Protein AF-A0A6L4AIV9-F1 (afdb_monomer_lite)

pLDDT: mean 87.22, std 11.2, range [45.41, 95.19]

Structure (mmCIF, N/CA/C/O backbone):
data_AF-A0A6L4AIV9-F1
#
_entry.id   AF-A0A6L4AIV9-F1
#
loop_
_atom_site.group_PDB
_atom_site.id
_atom_site.type_symbol
_atom_site.label_atom_id
_atom_site.label_alt_id
_atom_site.label_comp_id
_atom_site.label_asym_id
_atom_site.label_entity_id
_atom_site.label_seq_id
_atom_site.pdbx_PDB_ins_code
_atom_site.Cartn_x
_atom_site.Cartn_y
_atom_site.Cartn_z
_atom_site.occupancy
_atom_site.B_iso_or_equiv
_atom_site.auth_seq_id
_atom_site.auth_comp_id
_atom_site.auth_asym_id
_atom_site.auth_atom_id
_atom_site.pdbx_PDB_model_num
ATOM 1 N N . MET A 1 1 ? -15.904 15.964 -1.524 1.00 45.41 1 MET A N 1
ATOM 2 C CA . MET A 1 1 ? -14.762 15.148 -1.072 1.00 45.41 1 MET A CA 1
ATOM 3 C C . MET A 1 1 ? -15.337 13.803 -0.713 1.00 45.41 1 MET A C 1
ATOM 5 O O . MET A 1 1 ? -16.000 13.706 0.309 1.00 45.41 1 MET A O 1
ATOM 9 N N . GLU A 1 2 ? -15.228 12.830 -1.613 1.00 53.84 2 GLU A N 1
ATOM 10 C CA . GLU A 1 2 ? -15.602 11.453 -1.285 1.00 53.84 2 GLU A CA 1
ATOM 11 C C . GLU A 1 2 ? -14.656 10.999 -0.172 1.00 53.84 2 GLU A C 1
ATOM 13 O O . GLU A 1 2 ? -13.436 11.020 -0.344 1.00 53.84 2 GLU A O 1
ATOM 18 N N . GLY A 1 3 ? -15.216 10.756 1.013 1.00 76.12 3 GLY A N 1
ATOM 19 C CA . GLY A 1 3 ? -14.458 10.253 2.150 1.00 76.12 3 GLY A CA 1
ATOM 20 C C . GLY A 1 3 ? -13.938 8.856 1.838 1.00 76.12 3 GLY A C 1
ATOM 21 O O . GLY A 1 3 ? -14.591 8.095 1.124 1.00 76.12 3 GLY A O 1
ATOM 22 N N . TYR A 1 4 ? -12.760 8.531 2.359 1.00 83.44 4 TYR A N 1
ATOM 23 C CA . TYR A 1 4 ? -12.268 7.160 2.342 1.00 83.44 4 TYR A CA 1
ATOM 24 C C . TYR A 1 4 ? -13.258 6.244 3.073 1.00 83.44 4 TYR A C 1
ATOM 26 O O . TYR A 1 4 ? -13.920 6.657 4.027 1.00 83.44 4 TYR A O 1
ATOM 34 N N . SER A 1 5 ? -13.345 4.991 2.636 1.00 89.38 5 SER A N 1
ATOM 35 C CA . SER A 1 5 ? -14.007 3.930 3.393 1.00 89.38 5 SER A CA 1
ATOM 36 C C . SER A 1 5 ? -13.369 3.777 4.779 1.00 89.38 5 SER A C 1
ATOM 38 O O . SER A 1 5 ? -12.189 4.077 4.962 1.00 89.38 5 SER A O 1
ATOM 40 N N . GLU A 1 6 ? -14.109 3.253 5.761 1.00 90.00 6 GLU A N 1
ATOM 41 C CA . GLU A 1 6 ? -13.587 3.030 7.124 1.00 90.00 6 GLU A CA 1
ATOM 42 C C . GLU A 1 6 ? -12.301 2.189 7.137 1.00 90.00 6 GLU A C 1
ATOM 44 O O . GLU A 1 6 ? -11.386 2.439 7.921 1.00 90.00 6 GLU A O 1
ATOM 49 N N . GLN A 1 7 ? -12.197 1.218 6.227 1.00 89.81 7 GLN A N 1
ATOM 50 C CA . GLN A 1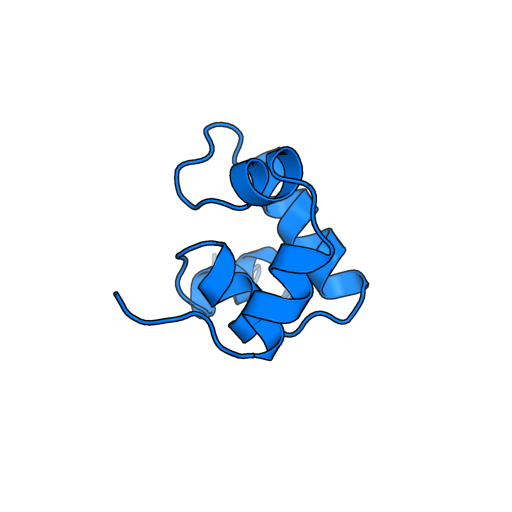 7 ? -11.021 0.359 6.086 1.00 89.81 7 GLN A CA 1
ATOM 51 C C . GLN A 1 7 ? -9.825 1.119 5.510 1.00 89.81 7 GLN A C 1
ATOM 53 O O . GLN A 1 7 ? -8.697 0.926 5.963 1.00 89.81 7 GLN A O 1
ATOM 58 N N . ALA A 1 8 ? -10.057 1.991 4.527 1.00 90.44 8 ALA A N 1
ATOM 59 C CA . ALA A 1 8 ? -9.010 2.841 3.979 1.00 90.44 8 ALA A CA 1
ATOM 60 C C . ALA A 1 8 ? -8.561 3.900 4.984 1.00 90.44 8 ALA A C 1
ATOM 62 O O . ALA A 1 8 ? -7.362 4.121 5.120 1.00 90.44 8 ALA A O 1
ATOM 63 N N . GLN A 1 9 ? -9.493 4.488 5.735 1.00 91.31 9 GLN A N 1
ATOM 64 C CA . GLN A 1 9 ? -9.183 5.426 6.807 1.00 91.31 9 GLN A CA 1
ATOM 65 C C . GLN A 1 9 ? -8.345 4.753 7.901 1.00 91.31 9 GLN A C 1
ATOM 67 O O . GLN A 1 9 ? -7.284 5.253 8.250 1.00 91.31 9 GLN A O 1
ATOM 72 N N . SER A 1 10 ? -8.749 3.560 8.347 1.00 90.75 10 SER A N 1
ATOM 73 C CA . SER A 1 10 ? -7.990 2.781 9.335 1.00 90.75 10 SER A CA 1
ATOM 74 C C . SER A 1 10 ? -6.576 2.446 8.853 1.00 90.75 10 SER A C 1
ATOM 76 O O . SER A 1 10 ? -5.634 2.471 9.637 1.00 90.75 10 SER A O 1
ATOM 78 N N . LEU A 1 11 ? -6.400 2.141 7.562 1.00 90.06 11 LEU A N 1
ATOM 79 C CA . LEU A 1 11 ? -5.067 1.917 7.003 1.00 90.06 11 LEU A CA 1
ATOM 80 C C . LEU A 1 11 ? -4.250 3.215 6.932 1.00 90.06 11 LEU A C 1
ATOM 82 O O . LEU A 1 11 ? -3.055 3.181 7.203 1.00 90.06 11 LEU A O 1
ATOM 86 N N . LEU A 1 12 ? -4.868 4.345 6.581 1.00 90.81 12 LEU A N 1
ATOM 87 C CA . LEU A 1 12 ? -4.201 5.650 6.565 1.00 90.81 12 LEU A CA 1
ATOM 88 C C . LEU A 1 12 ? -3.704 6.056 7.957 1.00 90.81 12 LEU A C 1
ATOM 90 O O . LEU A 1 12 ? -2.600 6.576 8.052 1.00 90.81 12 LEU A O 1
ATOM 94 N N . ASP A 1 13 ? -4.465 5.767 9.013 1.00 91.31 13 ASP A N 1
ATOM 95 C CA . ASP A 1 13 ? -4.066 6.010 10.407 1.00 91.31 13 ASP A CA 1
ATOM 96 C C . ASP A 1 13 ? -2.869 5.148 10.859 1.00 91.31 13 ASP A C 1
ATOM 98 O O . ASP A 1 13 ? -2.124 5.532 11.759 1.00 91.31 13 ASP A O 1
ATOM 102 N N . LEU A 1 14 ? -2.658 3.984 10.235 1.00 89.75 14 LEU A N 1
ATOM 103 C CA . LEU A 1 14 ? -1.530 3.091 10.530 1.00 89.75 14 LEU A CA 1
ATOM 104 C C . LEU A 1 14 ? -0.279 3.390 9.697 1.00 89.75 14 LEU A C 1
ATOM 106 O O . LEU A 1 14 ? 0.807 2.916 10.035 1.00 89.75 14 LEU A O 1
ATOM 110 N N . LEU A 1 15 ? -0.428 4.115 8.590 1.00 89.88 15 LEU A N 1
ATOM 111 C CA . LEU A 1 15 ? 0.665 4.449 7.688 1.00 89.88 15 LEU A CA 1
ATOM 112 C C . LEU A 1 15 ? 1.248 5.812 8.035 1.00 89.88 15 LEU A C 1
ATOM 114 O O . LEU A 1 15 ? 0.548 6.757 8.387 1.00 89.88 15 LEU A O 1
ATOM 118 N N . THR A 1 16 ? 2.555 5.942 7.855 1.00 91.19 16 THR A N 1
ATOM 119 C CA . THR A 1 16 ? 3.191 7.260 7.925 1.00 91.19 16 THR A CA 1
ATOM 120 C C . THR A 1 16 ? 2.809 8.111 6.711 1.00 91.19 16 THR A C 1
ATOM 122 O O . THR A 1 16 ? 2.551 7.589 5.623 1.00 91.19 16 THR A O 1
ATOM 125 N N . GLU A 1 17 ? 2.851 9.442 6.844 1.00 87.38 17 GLU A N 1
ATOM 126 C CA . GLU A 1 17 ? 2.615 10.357 5.713 1.00 87.38 17 GLU A CA 1
ATOM 127 C C . GLU A 1 17 ? 3.519 10.036 4.512 1.00 87.38 17 GLU A C 1
ATOM 129 O O . GLU A 1 17 ? 3.087 10.088 3.358 1.00 87.38 17 GLU A O 1
ATOM 134 N N . GLN A 1 18 ? 4.765 9.634 4.777 1.00 87.38 18 GLN A N 1
ATOM 135 C CA . GLN A 1 18 ? 5.719 9.246 3.744 1.00 87.38 18 GLN A CA 1
ATOM 136 C C . GLN A 1 18 ? 5.274 7.983 2.990 1.00 87.38 18 GLN A C 1
ATOM 138 O O . GLN A 1 18 ? 5.353 7.947 1.761 1.00 87.38 18 GLN A O 1
ATOM 143 N N . GLU A 1 19 ? 4.764 6.968 3.688 1.00 88.19 19 GLU A N 1
ATOM 144 C CA . GLU A 1 19 ? 4.228 5.758 3.053 1.00 88.19 19 GLU A CA 1
ATOM 145 C C . GLU A 1 19 ? 2.975 6.056 2.227 1.00 88.19 19 GLU A C 1
ATOM 147 O O . GLU A 1 19 ? 2.820 5.537 1.120 1.00 88.19 19 GLU A O 1
ATOM 152 N N . VAL A 1 20 ? 2.105 6.945 2.712 1.00 89.12 20 VAL A N 1
ATOM 153 C CA . VAL A 1 20 ? 0.927 7.384 1.954 1.00 89.12 20 VAL A CA 1
ATOM 154 C C . VAL A 1 20 ? 1.345 8.097 0.666 1.00 89.12 20 VAL A C 1
ATOM 156 O O . VAL A 1 20 ? 0.771 7.839 -0.395 1.00 89.12 20 VAL A O 1
ATOM 159 N N . LEU A 1 21 ? 2.371 8.953 0.714 1.00 88.06 21 LEU A N 1
ATOM 160 C CA . LEU A 1 21 ? 2.912 9.627 -0.470 1.00 88.06 21 LEU A CA 1
ATOM 161 C C . LEU A 1 21 ? 3.524 8.648 -1.480 1.00 88.06 21 LEU A C 1
ATOM 163 O O . LEU A 1 21 ? 3.365 8.846 -2.688 1.00 88.06 21 LEU A O 1
ATOM 167 N N . GLN A 1 22 ? 4.178 7.584 -1.010 1.00 90.38 22 GLN A N 1
ATOM 168 C CA . GLN A 1 22 ? 4.722 6.528 -1.873 1.00 90.38 22 GLN A CA 1
ATOM 169 C C . GLN A 1 22 ? 3.628 5.770 -2.631 1.00 90.38 22 GLN A C 1
ATOM 171 O O . GLN A 1 22 ? 3.852 5.353 -3.764 1.00 90.38 22 GLN A O 1
ATOM 176 N N . LEU A 1 23 ? 2.436 5.626 -2.047 1.00 91.06 23 LEU A N 1
ATOM 177 C CA . LEU A 1 23 ? 1.309 4.900 -2.644 1.00 91.06 23 LEU A CA 1
ATOM 178 C C . LEU A 1 23 ? 0.563 5.690 -3.726 1.00 91.06 23 LEU A C 1
ATOM 180 O O . LEU A 1 23 ? -0.155 5.104 -4.540 1.00 91.06 23 LEU A O 1
ATOM 184 N N . ARG A 1 24 ? 0.707 7.020 -3.773 1.00 89.75 24 ARG A N 1
ATOM 185 C CA . ARG A 1 24 ? -0.065 7.852 -4.706 1.00 89.75 24 ARG A CA 1
ATOM 186 C C . ARG A 1 24 ? 0.248 7.510 -6.163 1.00 89.75 24 ARG A C 1
ATOM 188 O O . ARG A 1 24 ? 1.398 7.343 -6.565 1.00 89.75 24 ARG A O 1
ATOM 195 N N . LYS A 1 25 ? -0.787 7.523 -7.010 1.00 87.31 25 LYS A N 1
ATOM 196 C CA . LYS A 1 25 ? -0.685 7.329 -8.470 1.00 87.31 25 LYS A CA 1
ATOM 197 C C . LYS A 1 25 ? 0.430 8.157 -9.128 1.00 87.31 25 LYS A C 1
ATOM 199 O O . LYS A 1 25 ? 1.077 7.666 -10.053 1.00 87.31 25 LYS A O 1
ATOM 204 N N . HIS A 1 26 ? 0.631 9.389 -8.661 1.00 86.50 26 HIS A N 1
ATOM 205 C CA . HIS A 1 26 ? 1.596 10.353 -9.199 1.00 86.50 26 HIS A CA 1
ATOM 206 C C . HIS A 1 26 ? 3.012 10.220 -8.621 1.00 86.50 26 HIS A C 1
ATOM 208 O O . HIS A 1 26 ? 3.875 11.022 -8.967 1.00 86.50 26 HIS A O 1
ATOM 214 N N . HIS A 1 27 ? 3.267 9.226 -7.767 1.00 87.56 27 HIS A N 1
ATOM 215 C CA . HIS A 1 27 ? 4.602 8.976 -7.242 1.00 87.56 27 HIS A CA 1
ATOM 216 C C . HIS A 1 27 ? 5.593 8.691 -8.396 1.00 87.56 27 HIS A C 1
ATOM 218 O O . HIS A 1 27 ? 5.297 7.843 -9.250 1.00 87.56 27 HIS A O 1
ATOM 224 N N . PRO A 1 28 ? 6.745 9.392 -8.462 1.00 87.75 28 PRO A N 1
ATOM 225 C CA . PRO A 1 28 ? 7.666 9.312 -9.600 1.00 87.75 28 PRO A CA 1
ATOM 226 C C . PRO A 1 28 ? 8.320 7.932 -9.743 1.00 87.75 28 PRO A C 1
ATOM 228 O O . PRO A 1 28 ? 8.562 7.478 -10.863 1.00 87.75 28 PRO A O 1
ATOM 231 N N . PHE A 1 29 ? 8.547 7.227 -8.631 1.00 92.06 29 PHE A N 1
ATOM 232 C CA . PHE A 1 29 ? 9.197 5.920 -8.626 1.00 92.06 29 PHE A CA 1
ATOM 233 C C . PHE A 1 29 ? 8.164 4.791 -8.676 1.00 92.06 29 PHE A C 1
ATOM 235 O O . PHE A 1 29 ? 7.704 4.255 -7.670 1.00 92.06 29 PHE A O 1
ATOM 242 N N . LYS A 1 30 ? 7.763 4.417 -9.896 1.00 90.75 30 LYS A N 1
ATOM 243 C CA . LYS A 1 30 ? 6.750 3.366 -10.107 1.00 90.75 30 LYS A CA 1
ATOM 244 C C . LYS A 1 30 ? 7.135 2.025 -9.475 1.00 90.75 30 LYS A C 1
ATOM 246 O O . LYS A 1 30 ? 6.233 1.287 -9.092 1.00 90.75 30 LYS A O 1
ATOM 251 N N . VAL A 1 31 ? 8.430 1.707 -9.407 1.00 90.94 31 VAL A N 1
ATOM 252 C CA . VAL A 1 31 ? 8.938 0.457 -8.824 1.00 90.94 31 VAL A CA 1
ATOM 253 C C . VAL A 1 31 ? 8.667 0.433 -7.322 1.00 90.94 31 VAL A C 1
ATOM 255 O O . VAL A 1 31 ? 7.949 -0.457 -6.877 1.00 90.94 31 VAL A O 1
ATOM 258 N N . ASP A 1 32 ? 9.105 1.455 -6.585 1.00 90.75 32 ASP A N 1
ATOM 259 C CA . ASP A 1 32 ? 8.876 1.607 -5.143 1.00 90.75 32 ASP A CA 1
ATOM 260 C C . ASP A 1 32 ? 7.386 1.602 -4.787 1.00 90.75 32 ASP A C 1
ATOM 262 O O . ASP A 1 32 ? 6.948 0.849 -3.917 1.00 90.75 32 ASP A O 1
ATOM 266 N N . ARG A 1 33 ? 6.562 2.364 -5.522 1.00 94.25 33 ARG A N 1
ATOM 267 C CA . ARG A 1 33 ? 5.101 2.345 -5.329 1.00 94.25 33 ARG A CA 1
ATOM 268 C C . ARG A 1 33 ? 4.537 0.937 -5.511 1.00 94.25 33 ARG A C 1
ATOM 270 O O . ARG A 1 33 ? 3.710 0.487 -4.721 1.00 94.25 33 ARG A O 1
ATOM 277 N N . ASN A 1 34 ? 4.929 0.249 -6.583 1.00 94.31 34 ASN A N 1
ATOM 278 C CA . ASN A 1 34 ? 4.415 -1.084 -6.881 1.00 94.31 34 ASN A CA 1
ATOM 279 C C . ASN A 1 34 ? 4.869 -2.110 -5.833 1.00 94.31 34 ASN A C 1
ATOM 281 O O . ASN A 1 34 ? 4.082 -2.978 -5.457 1.00 94.31 34 ASN A O 1
ATOM 285 N N . GLU A 1 35 ? 6.103 -2.003 -5.342 1.00 93.75 35 GLU A N 1
ATOM 286 C CA . GLU A 1 35 ? 6.601 -2.819 -4.236 1.00 93.75 35 GLU A CA 1
ATOM 287 C C . GLU A 1 35 ? 5.787 -2.575 -2.964 1.00 93.75 35 GLU A C 1
ATOM 289 O O . GLU A 1 35 ? 5.332 -3.535 -2.339 1.00 93.75 35 GLU A O 1
ATOM 294 N N . LYS A 1 36 ? 5.491 -1.312 -2.640 1.00 93.56 36 LYS A N 1
ATOM 295 C CA . LYS A 1 36 ? 4.666 -0.960 -1.482 1.00 93.56 36 LYS A CA 1
ATOM 296 C C . LYS A 1 36 ? 3.237 -1.492 -1.590 1.00 93.56 36 LYS A C 1
ATOM 298 O O . LYS A 1 36 ? 2.710 -2.057 -0.635 1.00 93.56 36 LYS A O 1
ATOM 303 N N . ILE A 1 37 ? 2.622 -1.387 -2.768 1.00 95.19 37 ILE A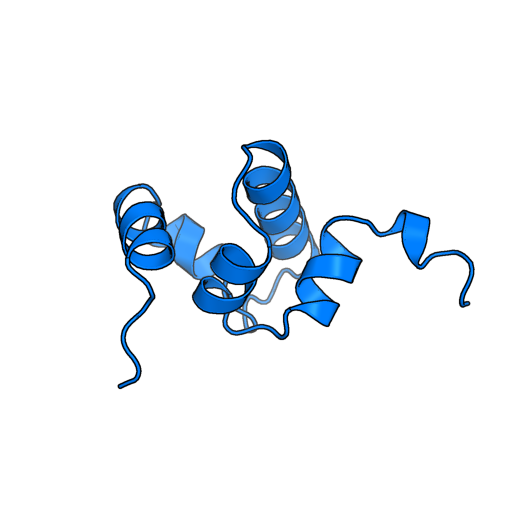 N 1
ATOM 304 C CA . ILE A 1 37 ? 1.302 -1.973 -3.055 1.00 95.19 37 ILE A CA 1
ATOM 305 C C . ILE A 1 37 ? 1.320 -3.492 -2.825 1.00 95.19 37 ILE A C 1
ATOM 307 O O . ILE A 1 37 ? 0.430 -4.030 -2.163 1.00 95.19 37 ILE A O 1
ATOM 311 N N . ARG A 1 38 ? 2.349 -4.191 -3.323 1.00 94.69 38 ARG A N 1
ATOM 312 C CA . ARG A 1 38 ? 2.515 -5.639 -3.109 1.00 94.69 38 ARG A CA 1
ATOM 313 C C . ARG A 1 38 ? 2.757 -5.978 -1.646 1.00 94.69 38 ARG A C 1
ATOM 315 O O . ARG A 1 38 ? 2.273 -7.001 -1.173 1.00 94.69 38 ARG A O 1
ATOM 322 N N . GLU A 1 39 ? 3.508 -5.154 -0.924 1.00 94.31 39 GLU A N 1
ATOM 323 C CA . GLU A 1 39 ? 3.715 -5.318 0.510 1.00 94.31 39 GLU A CA 1
ATOM 324 C C . GLU A 1 39 ? 2.387 -5.257 1.271 1.00 94.31 39 GLU A C 1
ATOM 326 O O . GLU A 1 39 ? 2.079 -6.192 2.007 1.00 94.31 39 GLU A O 1
ATOM 331 N N . LEU A 1 40 ? 1.573 -4.219 1.053 1.00 93.81 40 LEU A N 1
ATOM 332 C CA . LEU A 1 40 ? 0.258 -4.093 1.692 1.00 93.81 40 LEU A CA 1
ATOM 333 C C . LEU A 1 40 ? -0.648 -5.282 1.370 1.00 93.81 40 LEU A C 1
ATOM 335 O O . LEU A 1 40 ? -1.292 -5.833 2.260 1.00 93.81 40 LEU A O 1
ATOM 339 N N . HIS A 1 41 ? -0.646 -5.726 0.114 1.00 94.88 41 HIS A N 1
ATOM 340 C CA . HIS A 1 41 ? -1.398 -6.906 -0.295 1.00 94.88 41 HIS A CA 1
ATOM 341 C C . HIS A 1 41 ? -0.925 -8.177 0.430 1.00 94.88 41 HIS A C 1
ATOM 343 O O . HIS A 1 41 ? -1.747 -8.928 0.948 1.00 94.88 41 HIS A O 1
ATOM 349 N N . ARG A 1 42 ? 0.394 -8.398 0.545 1.00 93.94 42 ARG A N 1
ATOM 350 C CA . ARG A 1 42 ? 0.967 -9.528 1.305 1.00 93.94 42 ARG A CA 1
ATOM 351 C C . ARG A 1 42 ? 0.640 -9.468 2.797 1.00 93.94 42 ARG A C 1
ATOM 353 O O . ARG A 1 42 ? 0.527 -10.511 3.428 1.00 93.94 42 ARG A O 1
ATOM 360 N N . ARG A 1 43 ? 0.455 -8.267 3.352 1.00 92.19 43 ARG A N 1
ATOM 361 C CA . ARG A 1 43 ? -0.012 -8.046 4.732 1.00 92.19 43 ARG A CA 1
ATOM 362 C C . ARG A 1 43 ? -1.522 -8.277 4.905 1.00 92.19 43 ARG A C 1
ATOM 364 O O . ARG A 1 43 ? -2.034 -8.097 6.003 1.00 92.19 43 ARG A O 1
ATOM 371 N N . GLY A 1 44 ? -2.232 -8.676 3.847 1.00 92.69 44 GLY A N 1
ATOM 372 C CA . GLY A 1 44 ? -3.659 -8.999 3.884 1.00 92.69 44 GLY A CA 1
ATOM 373 C C . GLY A 1 44 ? -4.587 -7.814 3.616 1.00 92.69 44 GLY A C 1
ATOM 374 O O . GLY A 1 44 ? -5.801 -7.951 3.758 1.00 92.69 44 GLY A O 1
ATOM 375 N N . VAL A 1 45 ? -4.060 -6.655 3.207 1.00 93.38 45 VAL A N 1
ATOM 376 C CA . VAL A 1 45 ? -4.904 -5.513 2.839 1.00 93.38 45 VAL A CA 1
ATOM 377 C C . VAL A 1 45 ? -5.621 -5.818 1.525 1.00 93.38 45 VAL A C 1
ATOM 379 O O . VAL A 1 45 ? -5.006 -6.163 0.513 1.00 93.38 45 VAL A O 1
ATOM 382 N N . ALA A 1 46 ? -6.941 -5.651 1.521 1.00 93.19 46 ALA A N 1
ATOM 383 C CA . ALA A 1 46 ? -7.746 -5.914 0.341 1.00 93.19 46 ALA A CA 1
ATOM 384 C C . ALA A 1 46 ? -7.432 -4.935 -0.808 1.00 93.19 46 ALA A C 1
ATOM 386 O O . ALA A 1 46 ? -7.296 -3.727 -0.612 1.00 93.19 46 ALA A O 1
ATOM 387 N N . GLN A 1 47 ? -7.388 -5.445 -2.043 1.00 93.44 47 GLN A N 1
ATOM 388 C CA . GLN A 1 47 ? -6.996 -4.667 -3.229 1.00 93.44 47 GLN A CA 1
ATOM 389 C C . GLN A 1 47 ? -7.876 -3.433 -3.479 1.00 93.44 47 GLN A C 1
ATOM 391 O O . GLN A 1 47 ? -7.387 -2.432 -3.999 1.00 93.44 47 GLN A O 1
ATOM 396 N N . TYR A 1 48 ? -9.162 -3.475 -3.107 1.00 93.12 48 TYR A N 1
ATOM 397 C CA . TYR A 1 48 ? -10.051 -2.318 -3.252 1.00 93.12 48 TYR A CA 1
ATOM 398 C C . TYR A 1 48 ? -9.681 -1.175 -2.298 1.00 93.12 48 TYR A C 1
ATOM 400 O O . TYR A 1 48 ? -9.740 -0.024 -2.718 1.00 93.12 48 TYR A O 1
ATOM 408 N N . VAL A 1 49 ? -9.240 -1.491 -1.074 1.00 93.56 49 VAL A N 1
ATOM 409 C CA . VAL A 1 49 ? -8.756 -0.511 -0.088 1.00 93.56 49 VAL A CA 1
ATOM 410 C C . VAL A 1 49 ? -7.475 0.141 -0.601 1.00 93.56 49 VAL A C 1
ATOM 412 O O . VAL A 1 49 ? -7.345 1.362 -0.612 1.00 93.56 49 VAL A O 1
ATOM 415 N N . ILE A 1 50 ? -6.548 -0.673 -1.116 1.00 94.19 50 ILE A N 1
ATOM 416 C CA . ILE A 1 50 ? -5.297 -0.179 -1.700 1.00 94.19 50 ILE A CA 1
ATOM 417 C C . ILE A 1 50 ? -5.590 0.734 -2.900 1.00 94.19 50 ILE A C 1
ATOM 419 O O . ILE A 1 50 ? -5.013 1.813 -3.007 1.00 94.19 50 ILE A O 1
ATOM 423 N N . ALA A 1 51 ? -6.502 0.335 -3.791 1.00 94.44 51 ALA A N 1
ATOM 424 C CA . ALA A 1 51 ? -6.894 1.128 -4.956 1.00 94.44 51 ALA A CA 1
ATOM 425 C C . ALA A 1 51 ? -7.455 2.504 -4.574 1.00 94.44 51 ALA A C 1
ATOM 427 O O . ALA A 1 51 ? -7.098 3.503 -5.206 1.00 94.44 51 ALA A O 1
ATOM 428 N N . GLU A 1 52 ? -8.268 2.552 -3.521 1.00 92.62 52 GLU A N 1
ATOM 429 C CA . GLU A 1 52 ? -8.845 3.781 -2.983 1.00 92.62 52 GLU A CA 1
ATOM 430 C C . GLU A 1 52 ? -7.757 4.738 -2.472 1.00 92.62 52 GLU A C 1
ATOM 432 O O . GLU A 1 52 ? -7.673 5.880 -2.923 1.00 92.62 52 GLU A O 1
ATOM 437 N N . ILE A 1 53 ? -6.840 4.250 -1.630 1.00 91.44 53 ILE A N 1
ATOM 438 C CA . ILE A 1 53 ? -5.739 5.051 -1.064 1.00 91.44 53 ILE A CA 1
ATOM 439 C C . ILE A 1 53 ? -4.771 5.534 -2.155 1.00 91.44 53 ILE A C 1
ATOM 441 O O . ILE A 1 53 ? -4.351 6.697 -2.176 1.00 91.44 53 ILE A O 1
ATOM 445 N N . CYS A 1 54 ? -4.433 4.657 -3.101 1.00 90.94 54 CYS A N 1
ATOM 446 C CA . CYS A 1 54 ? -3.513 4.979 -4.190 1.00 90.94 54 CYS A CA 1
ATOM 447 C C . CYS A 1 54 ? -4.119 5.969 -5.202 1.00 90.94 54 CYS A C 1
ATOM 449 O O . CYS A 1 54 ? -3.379 6.603 -5.962 1.00 90.94 54 CYS A O 1
ATOM 451 N N . GLY A 1 55 ? -5.452 6.093 -5.251 1.00 91.12 55 GLY A N 1
ATOM 452 C CA . GLY A 1 55 ? -6.160 6.815 -6.311 1.00 91.12 55 GLY A CA 1
ATOM 453 C C . GLY A 1 55 ? -6.009 6.129 -7.675 1.00 91.12 55 GLY A C 1
ATOM 454 O O . GLY A 1 55 ? -5.853 6.787 -8.708 1.00 91.12 55 GLY A O 1
ATOM 455 N N . MET A 1 56 ? -5.970 4.794 -7.682 1.00 92.31 56 MET A N 1
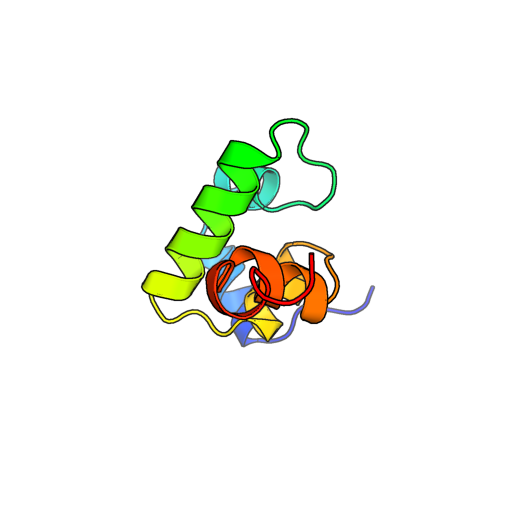ATOM 456 C CA . MET A 1 56 ? -5.766 3.967 -8.874 1.00 92.31 56 MET A CA 1
ATOM 457 C C . MET A 1 56 ? -6.990 3.088 -9.137 1.00 92.31 56 MET A C 1
ATOM 459 O O . MET A 1 56 ? -7.761 2.775 -8.236 1.00 92.31 56 MET A O 1
ATOM 463 N N . ARG A 1 57 ? -7.180 2.652 -10.388 1.00 93.00 57 ARG A N 1
ATOM 464 C CA . ARG A 1 57 ? -8.248 1.693 -10.702 1.00 93.00 57 ARG A CA 1
ATOM 465 C C . ARG A 1 57 ? -7.929 0.337 -10.068 1.00 93.00 57 ARG A C 1
ATOM 467 O O . ARG A 1 57 ? -6.775 -0.090 -10.087 1.00 93.00 57 ARG A O 1
ATOM 474 N N . ARG A 1 58 ? -8.964 -0.371 -9.596 1.00 91.69 58 ARG A N 1
ATOM 475 C CA . ARG A 1 58 ? -8.840 -1.722 -9.012 1.00 91.69 58 ARG A CA 1
ATOM 476 C C . ARG A 1 58 ? -8.102 -2.692 -9.934 1.00 91.69 58 ARG A C 1
ATOM 478 O O . ARG A 1 58 ? -7.220 -3.397 -9.475 1.00 91.69 58 ARG A O 1
ATOM 485 N N . GLU A 1 59 ? -8.391 -2.654 -11.234 1.00 92.69 59 GLU A N 1
ATOM 486 C CA . GLU A 1 59 ? -7.694 -3.468 -12.242 1.00 92.69 59 GLU A CA 1
ATOM 487 C C . GLU A 1 59 ? -6.181 -3.197 -12.268 1.00 92.69 59 GLU A C 1
ATOM 489 O O . GLU A 1 59 ? -5.377 -4.121 -12.350 1.00 92.69 59 GLU A O 1
ATOM 494 N N . THR A 1 60 ? -5.768 -1.930 -12.147 1.00 92.81 60 THR A N 1
ATOM 495 C CA . THR A 1 60 ? -4.344 -1.576 -12.117 1.00 92.81 60 THR A CA 1
ATOM 496 C C . THR A 1 60 ? -3.663 -2.123 -10.869 1.00 92.81 60 THR A C 1
ATOM 498 O O . THR A 1 60 ? -2.569 -2.669 -10.972 1.00 92.81 60 THR A O 1
ATOM 501 N N . VAL A 1 61 ? -4.312 -2.019 -9.707 1.00 94.44 61 VAL A N 1
ATOM 502 C CA . VAL A 1 61 ? -3.805 -2.618 -8.464 1.00 94.44 61 VAL A CA 1
ATOM 503 C C . VAL A 1 61 ? -3.754 -4.142 -8.576 1.00 94.44 61 VAL A C 1
ATOM 505 O O . VAL A 1 61 ? -2.740 -4.729 -8.218 1.00 94.44 61 VAL A O 1
ATOM 508 N N . GLY A 1 62 ? -4.771 -4.773 -9.167 1.00 93.94 62 GLY A N 1
ATOM 509 C CA . GLY A 1 62 ? -4.797 -6.214 -9.424 1.00 93.94 62 GLY A CA 1
ATOM 510 C C . GLY A 1 62 ? -3.607 -6.691 -10.262 1.00 93.94 62 GLY A C 1
ATOM 511 O O . GLY A 1 62 ? -2.934 -7.643 -9.874 1.00 93.94 62 GLY A O 1
ATOM 512 N N . ARG A 1 63 ? -3.276 -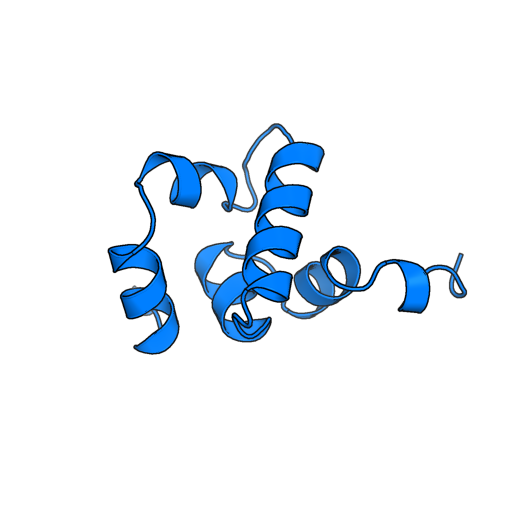5.983 -11.353 1.00 92.50 63 ARG A N 1
ATOM 513 C CA . ARG A 1 63 ? -2.076 -6.269 -12.167 1.00 92.50 63 ARG A CA 1
ATOM 514 C C . ARG A 1 63 ? -0.771 -6.101 -11.388 1.00 92.50 63 ARG A C 1
ATOM 516 O O . ARG A 1 63 ? 0.175 -6.851 -11.603 1.00 92.50 63 ARG A O 1
ATOM 523 N N . ILE A 1 64 ? -0.699 -5.113 -10.494 1.00 93.38 64 ILE A N 1
ATOM 524 C CA . ILE A 1 64 ? 0.492 -4.881 -9.665 1.00 93.38 64 ILE A CA 1
ATOM 525 C C . ILE A 1 64 ?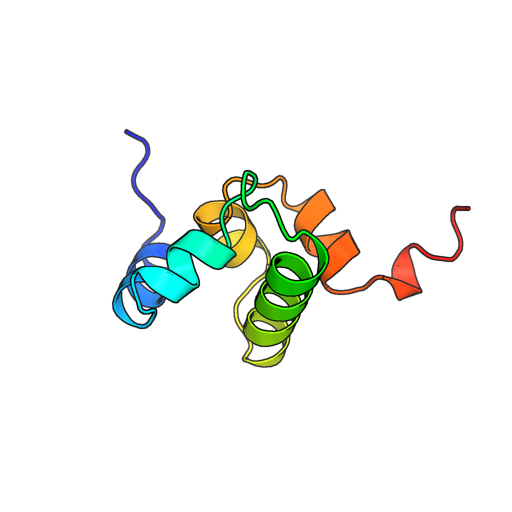 0.662 -6.005 -8.637 1.00 93.38 64 ILE A C 1
ATOM 527 O O . ILE A 1 64 ? 1.784 -6.482 -8.457 1.00 93.38 64 ILE A O 1
ATOM 531 N N . CYS A 1 65 ? -0.426 -6.424 -7.986 1.00 93.38 65 CYS A N 1
ATOM 532 C CA . CYS A 1 65 ? -0.415 -7.471 -6.967 1.00 93.38 65 CYS A CA 1
ATOM 533 C C . CYS A 1 65 ? -0.116 -8.855 -7.550 1.00 93.38 65 CYS A C 1
ATOM 535 O O . CYS A 1 65 ? 0.662 -9.591 -6.951 1.00 93.38 65 CYS A O 1
ATOM 537 N N . ASN A 1 66 ? -0.680 -9.178 -8.719 1.00 89.38 66 ASN A N 1
ATOM 538 C CA . ASN A 1 66 ? -0.612 -10.513 -9.318 1.00 89.38 66 ASN A CA 1
ATOM 539 C C . ASN A 1 66 ? -0.072 -10.463 -10.761 1.00 89.38 66 ASN A C 1
ATOM 541 O O . ASN A 1 66 ? -0.806 -10.791 -11.691 1.00 89.38 66 ASN A O 1
ATOM 545 N N . PRO A 1 67 ? 1.186 -10.047 -10.992 1.00 81.00 67 PRO A N 1
ATOM 546 C CA . PRO A 1 67 ? 1.717 -9.853 -12.345 1.00 81.00 67 PRO A CA 1
ATOM 547 C C . PRO A 1 67 ? 1.696 -11.134 -13.194 1.00 81.00 67 PRO A C 1
ATOM 549 O O . PRO A 1 67 ? 1.462 -11.061 -14.395 1.00 81.00 67 PRO A O 1
ATOM 552 N N . GLU A 1 68 ? 1.874 -12.302 -12.574 1.00 77.94 68 GLU A N 1
ATOM 553 C CA . GLU A 1 68 ? 1.903 -13.605 -13.253 1.00 77.94 68 GLU A CA 1
ATOM 554 C C . GLU A 1 68 ? 0.553 -13.977 -13.878 1.00 77.94 68 GLU A C 1
ATOM 556 O O . GLU A 1 68 ? 0.516 -14.551 -14.960 1.00 77.94 68 GLU A O 1
ATOM 561 N N . GLN A 1 69 ? -0.566 -13.570 -13.265 1.00 68.06 69 GLN A N 1
ATOM 562 C CA . GLN A 1 69 ? -1.905 -13.812 -13.821 1.00 68.06 69 GLN A CA 1
ATOM 563 C C . GLN A 1 69 ? -2.186 -13.008 -15.101 1.00 68.06 69 GLN A C 1
ATOM 565 O O . GLN A 1 69 ? -3.148 -13.307 -15.801 1.00 68.06 69 GLN A O 1
ATOM 570 N N . TYR A 1 70 ? -1.374 -11.991 -15.403 1.00 63.09 70 TYR A N 1
ATOM 571 C CA . TYR A 1 70 ? -1.515 -11.142 -16.591 1.00 63.09 70 TYR A CA 1
ATOM 572 C C . TYR A 1 70 ? -0.329 -11.271 -17.555 1.00 63.09 70 TYR A C 1
ATOM 574 O O . TYR A 1 70 ? -0.318 -10.609 -18.590 1.00 63.09 70 TYR A O 1
ATOM 582 N N . ALA A 1 71 ? 0.665 -12.105 -17.230 1.00 61.94 71 ALA A N 1
ATOM 583 C CA . ALA A 1 71 ? 1.824 -12.348 -18.085 1.00 61.94 71 ALA A CA 1
ATOM 584 C C . ALA A 1 71 ? 1.462 -13.140 -19.357 1.00 61.94 71 ALA A C 1
ATOM 586 O O . ALA A 1 71 ? 2.170 -13.036 -20.350 1.00 61.94 71 ALA A O 1
ATOM 587 N N . ASP A 1 72 ? 0.335 -13.861 -19.344 1.00 56.00 72 ASP A N 1
ATOM 588 C CA . ASP A 1 72 ? -0.171 -14.672 -20.465 1.00 56.00 72 ASP A CA 1
ATOM 589 C C . ASP A 1 72 ? -0.948 -13.853 -21.523 1.00 56.00 72 ASP A C 1
ATOM 591 O O . ASP A 1 72 ? -1.464 -14.397 -22.493 1.00 56.00 72 ASP A O 1
ATOM 595 N N . GLN A 1 73 ? -1.075 -12.532 -21.338 1.00 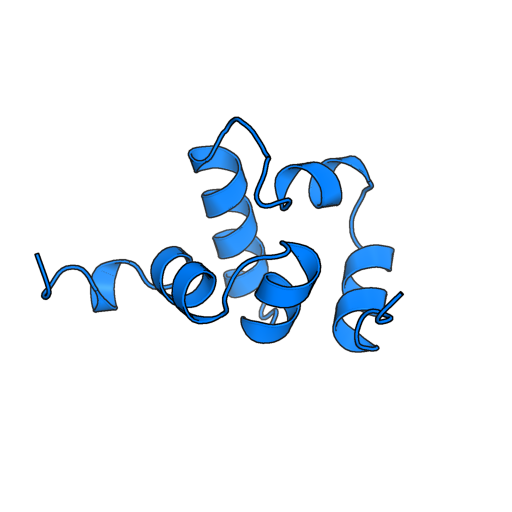55.41 73 GLN A N 1
ATOM 596 C CA . GLN A 1 73 ? -1.829 -11.641 -22.237 1.00 55.41 73 GLN A CA 1
ATOM 597 C C . GLN A 1 73 ? -0.939 -10.724 -23.101 1.00 55.41 73 GLN A C 1
ATOM 599 O O . GLN A 1 73 ? -1.448 -9.741 -23.646 1.00 55.41 73 GLN A O 1
ATOM 604 N N . ALA A 1 74 ? 0.368 -11.000 -23.188 1.00 54.22 74 ALA A N 1
ATOM 605 C CA . ALA A 1 74 ? 1.356 -10.173 -23.893 1.00 54.22 74 ALA A CA 1
ATOM 606 C C . ALA A 1 74 ? 1.857 -10.812 -25.194 1.00 54.22 74 ALA A C 1
ATOM 608 O O . ALA A 1 74 ? 2.130 -12.032 -25.188 1.00 54.22 74 ALA A O 1
#

Sequence (74 aa):
MEGYSEQAQSLLDLLTEQEVLQLRKHHPFKVDRNEKIRELHRRGVAQYVIAEICGMRRETVGRICNPEQYADQA

Radius of gyration: 12.16 Å; chains: 1; bounding box: 25×30×34 Å

Foldseek 3Di:
DPDQDPLLVVVVVVDDPVLLQLCAPPRPPPPSNLVSLLVCVVVVRDLVSSCRSRVHDSVVSVCSNCVVVCPVVD

Secondary structure (DSSP, 8-state):
--PPPHHHHHHHHHS-HHHHHHHSTT-S-HHHHHHHHHHHHHTT--HHHHHHHHT--HHHHHHHH-GGGGGGG-